Protein AF-S5LQU3-F1 (afdb_monomer_lite)

pLDDT: mean 96.34, std 3.63, range [79.0, 98.81]

Secondary structure (DSSP, 8-state):
-PPP---HHHHTSS---SSS-TT-SEEEES-TT-EEEE-TTT--EEEE----PPPTT-SS---EEEE-S-TT-TTTTTT--EEEEEEEE-TT--EEEEEEEEE---S-HHHHTT-

Foldseek 3Di:
DDEAWAAPVQLPDPPDPPADRSTDQKDWPPAPQKHWDQDPPPRYIDIDDDDDDDDVPDPDDDIDMDGRHACCDPRGVNVPKDKDKDFDADPVRHGPDIDIDIDGHDPCVVVVVVD

Structure (mmCIF, N/CA/C/O backbone):
data_AF-S5LQU3-F1
#
_entry.id   AF-S5LQU3-F1
#
loop_
_atom_site.group_PDB
_atom_site.id
_atom_site.type_symbol
_atom_site.label_atom_id
_atom_site.label_alt_id
_atom_site.label_comp_id
_atom_site.label_asym_id
_atom_site.label_entity_id
_atom_site.label_seq_id
_atom_site.pdbx_PDB_ins_code
_atom_site.Cartn_x
_atom_site.Cartn_y
_atom_site.Cartn_z
_atom_site.occupancy
_atom_site.B_iso_or_equiv
_atom_site.auth_seq_id
_atom_site.auth_comp_id
_atom_site.auth_asym_id
_atom_site.auth_atom_id
_atom_site.pdbx_PDB_model_num
ATOM 1 N N . THR A 1 1 ? 16.199 -11.932 2.238 1.00 81.81 1 THR A N 1
ATOM 2 C CA . THR A 1 1 ? 14.900 -11.545 1.637 1.00 81.81 1 THR A CA 1
ATOM 3 C C . THR A 1 1 ? 14.903 -10.055 1.373 1.00 81.81 1 THR A C 1
ATOM 5 O O . THR A 1 1 ? 15.495 -9.339 2.166 1.00 81.81 1 THR A O 1
ATOM 8 N N . GLU A 1 2 ? 14.291 -9.580 0.288 1.00 94.94 2 GLU A N 1
ATOM 9 C CA . GLU A 1 2 ? 14.381 -8.168 -0.122 1.00 94.94 2 GLU A CA 1
ATOM 10 C C . GLU A 1 2 ? 13.240 -7.299 0.439 1.00 94.94 2 GLU A C 1
ATOM 12 O O . GLU A 1 2 ? 12.112 -7.773 0.617 1.00 94.94 2 GLU A O 1
ATOM 17 N N . VAL A 1 3 ? 13.545 -6.030 0.728 1.00 97.44 3 VAL A N 1
ATOM 18 C CA . VAL A 1 3 ? 12.581 -5.008 1.161 1.00 97.44 3 VAL A CA 1
ATOM 19 C C . VAL A 1 3 ? 12.006 -4.303 -0.064 1.00 97.44 3 VAL A C 1
ATOM 21 O O . VAL A 1 3 ? 12.748 -3.833 -0.924 1.00 97.44 3 VAL A O 1
ATOM 24 N N . VAL A 1 4 ? 10.6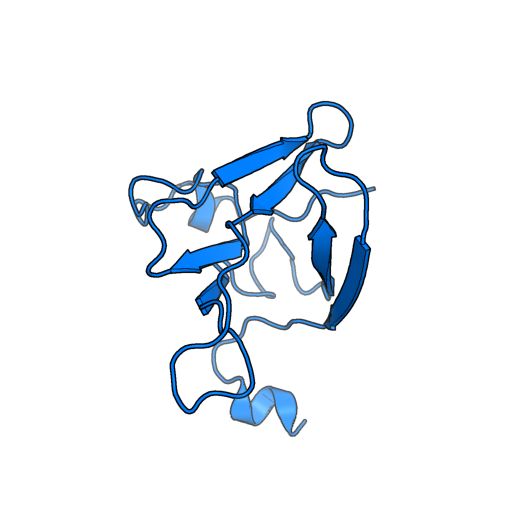79 -4.187 -0.128 1.00 97.94 4 VAL A N 1
ATOM 25 C CA . VAL A 1 4 ? 10.009 -3.408 -1.173 1.00 97.94 4 VAL A CA 1
ATOM 26 C C . VAL A 1 4 ? 10.135 -1.921 -0.846 1.00 97.94 4 VAL A C 1
ATOM 28 O O . VAL A 1 4 ? 9.696 -1.467 0.208 1.00 97.94 4 VAL A O 1
ATOM 31 N N . ARG A 1 5 ? 10.729 -1.158 -1.763 1.00 97.62 5 ARG A N 1
ATOM 32 C CA . ARG A 1 5 ? 10.922 0.291 -1.640 1.00 97.62 5 ARG A CA 1
ATOM 33 C C . ARG A 1 5 ? 10.807 0.993 -2.985 1.00 97.62 5 ARG A C 1
ATOM 35 O O . ARG A 1 5 ? 10.834 0.351 -4.041 1.00 97.62 5 ARG A O 1
ATOM 42 N N . ARG A 1 6 ? 10.661 2.317 -2.946 1.00 98.00 6 ARG A N 1
ATOM 43 C CA . ARG A 1 6 ? 10.693 3.157 -4.150 1.00 98.00 6 ARG A CA 1
ATOM 44 C C . ARG A 1 6 ? 12.044 3.020 -4.858 1.00 98.00 6 ARG A C 1
ATOM 46 O O . ARG A 1 6 ? 13.053 2.683 -4.245 1.00 98.00 6 ARG A O 1
ATOM 53 N N . CYS A 1 7 ? 12.050 3.220 -6.175 1.00 98.12 7 CYS A N 1
ATOM 54 C CA . CYS A 1 7 ? 13.290 3.173 -6.946 1.00 98.12 7 CYS A CA 1
ATOM 55 C C . CYS A 1 7 ? 14.134 4.440 -6.705 1.00 98.12 7 CYS A C 1
ATOM 57 O O . CYS A 1 7 ? 13.574 5.460 -6.297 1.00 98.12 7 CYS A O 1
ATOM 59 N N . PRO A 1 8 ? 15.438 4.440 -7.052 1.00 97.44 8 PRO A N 1
ATOM 60 C CA . PRO A 1 8 ? 16.319 5.587 -6.812 1.00 97.44 8 PRO A CA 1
ATOM 61 C C . PRO A 1 8 ? 15.840 6.903 -7.436 1.00 97.44 8 PRO A C 1
ATOM 63 O O . PRO A 1 8 ? 16.151 7.976 -6.930 1.00 97.44 8 PRO A O 1
ATOM 66 N N . HIS A 1 9 ? 15.097 6.831 -8.545 1.00 96.81 9 HIS A N 1
ATOM 67 C CA . HIS A 1 9 ? 14.518 8.009 -9.186 1.00 96.81 9 HIS A CA 1
ATOM 68 C C . HIS A 1 9 ? 13.370 8.600 -8.358 1.00 96.81 9 HIS A C 1
ATOM 70 O O . HIS A 1 9 ? 13.379 9.788 -8.054 1.00 96.81 9 HIS A O 1
ATOM 76 N N . HIS A 1 10 ? 12.410 7.762 -7.966 1.00 96.44 10 HIS A N 1
ATOM 77 C CA . HIS A 1 10 ? 11.237 8.188 -7.211 1.00 96.44 10 HIS A CA 1
ATOM 78 C C . HIS A 1 10 ? 11.587 8.582 -5.770 1.00 96.44 10 HIS A C 1
ATOM 80 O O . HIS A 1 10 ? 11.067 9.572 -5.278 1.00 96.44 10 HIS A O 1
ATOM 86 N N . GLU A 1 11 ? 12.522 7.886 -5.119 1.00 95.19 11 GLU A N 1
ATOM 87 C CA . GLU A 1 11 ? 12.992 8.245 -3.771 1.00 95.19 11 GLU A CA 1
ATOM 88 C C . GLU A 1 11 ? 13.617 9.648 -3.710 1.00 95.19 11 GLU A C 1
ATOM 90 O O . GLU A 1 11 ? 13.524 10.332 -2.699 1.00 95.19 11 GLU A O 1
ATOM 95 N N . ARG A 1 12 ? 14.248 10.106 -4.794 1.00 94.00 12 ARG A N 1
ATOM 96 C CA . ARG A 1 12 ? 14.893 11.427 -4.852 1.00 94.00 12 ARG A CA 1
ATOM 97 C C . ARG 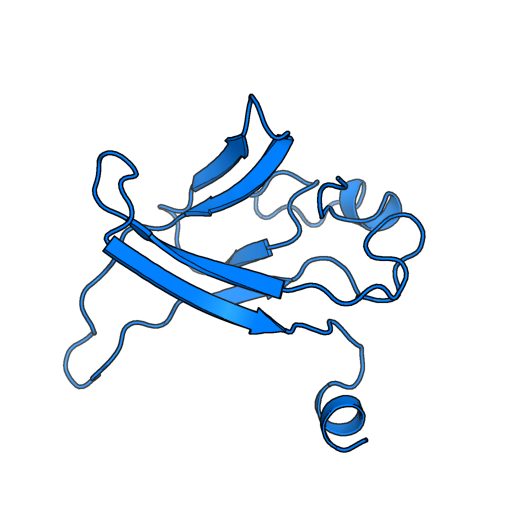A 1 12 ? 13.979 12.524 -5.396 1.00 94.00 12 ARG A C 1
ATOM 99 O O . ARG A 1 12 ? 14.401 13.675 -5.467 1.00 94.00 12 ARG A O 1
ATOM 106 N N . CYS A 1 13 ? 12.771 12.176 -5.833 1.00 90.69 13 CYS A N 1
ATOM 107 C CA . CYS A 1 13 ? 11.824 13.141 -6.369 1.00 90.69 13 CYS A CA 1
ATOM 108 C C . CYS A 1 13 ? 11.221 13.977 -5.231 1.00 90.69 13 CYS A C 1
ATOM 110 O O . CYS A 1 13 ? 10.955 13.466 -4.146 1.00 90.69 13 CYS A O 1
ATOM 112 N N . SER A 1 14 ? 10.981 15.265 -5.476 1.00 79.00 14 SER A N 1
ATOM 113 C CA . SER A 1 14 ? 10.360 16.181 -4.511 1.00 79.00 14 SER A CA 1
ATOM 114 C C . SER A 1 14 ? 8.833 16.036 -4.487 1.00 79.00 14 SER A C 1
ATOM 116 O O . SER A 1 14 ? 8.113 17.021 -4.600 1.00 79.00 14 SER A O 1
ATOM 118 N N . ASP A 1 15 ? 8.335 14.806 -4.363 1.00 84.00 15 ASP A N 1
ATOM 119 C CA . ASP A 1 15 ? 6.904 14.479 -4.325 1.00 84.00 15 ASP A CA 1
ATOM 120 C C . ASP A 1 15 ? 6.399 14.197 -2.901 1.00 84.00 15 ASP A C 1
ATOM 122 O O . ASP A 1 15 ? 5.480 13.404 -2.686 1.00 84.00 15 ASP A O 1
ATOM 126 N N . SER A 1 16 ? 7.049 14.799 -1.906 1.00 82.56 16 SER A N 1
ATOM 127 C CA . SER A 1 16 ? 6.708 14.606 -0.498 1.00 82.56 16 SER A CA 1
ATOM 128 C C . SER A 1 16 ? 5.400 15.313 -0.146 1.00 82.56 16 SER A C 1
ATOM 130 O O . SER A 1 16 ? 5.187 16.464 -0.517 1.00 82.56 16 SER A O 1
ATOM 132 N N . ASP A 1 17 ? 4.554 14.625 0.615 1.00 82.88 17 ASP A N 1
ATOM 133 C CA . ASP A 1 17 ? 3.372 15.185 1.282 1.00 82.88 17 ASP A CA 1
ATOM 134 C C . ASP A 1 17 ? 3.709 15.764 2.673 1.00 82.88 17 ASP A C 1
ATOM 136 O O . ASP A 1 17 ? 2.824 16.220 3.393 1.00 82.88 17 ASP A O 1
ATOM 140 N N . GLY A 1 18 ? 4.991 15.753 3.057 1.00 86.69 18 GLY A N 1
ATOM 141 C CA . GLY A 1 18 ? 5.481 16.207 4.358 1.00 86.69 18 GLY A CA 1
ATOM 142 C C . GLY A 1 18 ? 5.364 15.173 5.482 1.00 86.69 18 GLY A C 1
ATOM 143 O O . GLY A 1 18 ? 5.906 15.416 6.557 1.00 86.69 18 GLY A O 1
ATOM 144 N N . LEU A 1 19 ? 4.714 14.028 5.244 1.00 91.06 19 LEU A N 1
ATOM 145 C CA . LEU A 1 19 ? 4.490 12.976 6.243 1.00 91.06 19 LEU A CA 1
ATOM 146 C C . LEU A 1 19 ? 5.214 11.675 5.879 1.00 91.06 19 LEU A C 1
ATOM 148 O O . LEU A 1 19 ? 5.851 11.055 6.729 1.00 91.06 19 LEU A O 1
ATOM 152 N N . ALA A 1 20 ? 5.127 11.259 4.617 1.00 94.94 20 ALA A N 1
ATOM 153 C CA . ALA A 1 20 ? 5.666 9.995 4.145 1.00 94.94 20 ALA A CA 1
ATOM 154 C C . ALA A 1 20 ? 7.185 10.065 3.921 1.00 94.94 20 ALA A C 1
ATOM 156 O O . ALA A 1 20 ? 7.658 10.933 3.174 1.00 94.94 20 ALA A O 1
ATOM 157 N N . PRO A 1 21 ? 7.970 9.110 4.455 1.00 95.69 21 PRO A N 1
ATOM 158 C CA . PRO A 1 21 ? 9.373 9.002 4.101 1.00 95.69 21 PRO A CA 1
ATOM 159 C C . PRO A 1 21 ? 9.533 8.730 2.596 1.00 95.69 21 PRO A C 1
ATOM 161 O O . PRO A 1 21 ? 8.767 7.956 2.004 1.00 95.69 21 PRO A O 1
ATOM 164 N N . PRO A 1 22 ? 10.550 9.315 1.943 1.00 95.81 22 PRO A N 1
ATOM 165 C CA . PRO A 1 22 ? 10.695 9.245 0.493 1.00 95.81 22 PRO A CA 1
ATOM 166 C C . PRO A 1 22 ? 10.927 7.828 -0.047 1.00 95.81 22 PRO A C 1
ATOM 168 O O . PRO A 1 22 ? 10.761 7.624 -1.246 1.00 95.81 22 PRO A O 1
ATOM 171 N N . GLN A 1 23 ? 11.280 6.852 0.796 1.00 96.69 23 GLN A N 1
ATOM 172 C CA . GLN A 1 23 ? 11.505 5.448 0.436 1.00 96.69 23 GLN A CA 1
ATOM 173 C C . GLN A 1 23 ? 10.229 4.590 0.410 1.00 96.69 23 GLN A C 1
ATOM 175 O O . GLN A 1 23 ? 10.236 3.497 -0.175 1.00 96.69 23 GLN A O 1
ATOM 180 N N . HIS A 1 24 ? 9.157 5.036 1.069 1.00 97.94 24 HIS A N 1
ATOM 181 C CA . HIS A 1 24 ? 7.951 4.237 1.303 1.00 97.94 24 HIS A CA 1
ATOM 182 C C . HIS A 1 24 ? 7.138 4.075 0.022 1.00 97.94 24 HIS A C 1
ATOM 184 O O . HIS A 1 24 ? 6.788 5.054 -0.631 1.00 97.94 24 HIS A O 1
ATOM 190 N N . LEU A 1 25 ? 6.845 2.827 -0.365 1.00 98.06 25 LEU A N 1
ATOM 191 C CA . LEU A 1 25 ? 6.071 2.551 -1.580 1.00 98.06 25 LEU A CA 1
ATOM 192 C C . LEU A 1 25 ? 4.594 2.929 -1.419 1.00 98.06 25 LEU A C 1
ATOM 194 O O . LEU A 1 25 ? 3.996 3.405 -2.380 1.00 98.06 25 LEU A O 1
ATOM 198 N N . ILE A 1 26 ? 4.023 2.670 -0.244 1.00 98.19 26 ILE A N 1
ATOM 199 C CA . ILE A 1 26 ? 2.598 2.830 0.042 1.00 98.19 26 ILE A CA 1
ATOM 200 C C . ILE A 1 26 ? 2.433 4.072 0.912 1.00 98.19 26 ILE A C 1
ATOM 202 O O . ILE A 1 26 ? 3.113 4.199 1.927 1.00 98.19 26 ILE A O 1
ATOM 206 N N . ARG A 1 27 ? 1.530 4.965 0.514 1.00 97.69 27 ARG A N 1
ATOM 207 C CA . ARG A 1 27 ? 1.103 6.134 1.290 1.00 97.69 27 ARG A CA 1
ATOM 208 C C . ARG A 1 27 ? -0.391 6.079 1.557 1.00 97.69 27 ARG A C 1
ATOM 210 O O . ARG A 1 27 ? -1.113 5.431 0.800 1.00 97.69 27 ARG A O 1
ATOM 217 N N . VAL A 1 28 ? -0.843 6.771 2.598 1.00 97.88 28 VAL A N 1
ATOM 218 C CA . VAL A 1 28 ? -2.272 6.983 2.865 1.00 97.88 28 VAL A CA 1
ATOM 219 C C . VAL A 1 28 ? -2.630 8.439 2.599 1.00 97.88 28 VAL A C 1
ATOM 221 O O . VAL A 1 28 ? -1.944 9.348 3.058 1.00 97.88 28 VAL A O 1
ATOM 224 N N . GLU A 1 29 ? -3.707 8.649 1.851 1.00 95.44 29 GLU A N 1
ATOM 225 C CA . GLU A 1 29 ? -4.248 9.962 1.520 1.00 95.44 29 GLU A CA 1
ATOM 226 C C . GLU A 1 29 ? -5.400 10.342 2.455 1.00 95.44 29 GLU A C 1
ATOM 228 O O . GLU A 1 29 ? -6.224 9.506 2.824 1.00 95.44 29 GLU A O 1
ATOM 233 N N . GLY A 1 30 ? -5.472 11.624 2.822 1.00 92.69 30 GLY A N 1
ATOM 234 C CA . GLY A 1 30 ? -6.607 12.174 3.568 1.00 92.69 30 GLY A CA 1
ATOM 235 C C . GLY A 1 30 ? -6.658 11.805 5.053 1.00 92.69 30 GLY A C 1
ATOM 236 O O . GLY A 1 30 ? -7.674 12.058 5.690 1.00 92.69 30 GLY A O 1
ATOM 237 N N . ASN A 1 31 ? -5.586 11.247 5.628 1.00 94.25 31 ASN A N 1
ATOM 238 C CA . ASN A 1 31 ? -5.521 10.924 7.055 1.00 94.25 31 ASN A CA 1
ATOM 239 C C . ASN A 1 31 ? -4.269 11.528 7.710 1.00 94.25 31 ASN A C 1
ATOM 241 O O . ASN A 1 31 ? -3.154 11.086 7.456 1.00 94.25 31 ASN A O 1
ATOM 245 N N . LEU A 1 32 ? -4.453 12.531 8.576 1.00 93.94 32 LEU A N 1
ATOM 246 C CA . LEU A 1 32 ? -3.354 13.190 9.301 1.00 93.94 32 LEU A CA 1
ATOM 247 C C . LEU A 1 32 ? -2.826 12.374 10.491 1.00 93.94 32 LEU A C 1
ATOM 249 O O . LEU A 1 32 ? -1.782 12.710 11.039 1.00 93.94 32 LEU A O 1
ATOM 253 N N . ARG A 1 33 ? -3.537 11.316 10.899 1.00 96.50 33 ARG A N 1
ATOM 254 C CA . ARG A 1 33 ? -3.116 10.376 11.952 1.00 96.50 33 ARG A CA 1
ATOM 255 C C . ARG A 1 33 ? -2.346 9.184 11.380 1.00 96.50 33 ARG A C 1
ATOM 257 O O . ARG A 1 33 ? -2.244 8.151 12.031 1.00 96.50 33 ARG A O 1
ATOM 264 N N . VAL A 1 34 ? -1.874 9.308 10.141 1.00 97.69 34 VAL A N 1
ATOM 265 C CA . VAL A 1 34 ? -1.033 8.308 9.495 1.00 97.69 34 VAL A CA 1
ATOM 266 C C . VAL A 1 34 ? 0.335 8.254 10.164 1.00 97.69 34 VAL A C 1
ATOM 268 O O . VAL A 1 34 ? 0.965 9.284 10.399 1.00 97.69 34 VAL A O 1
ATOM 271 N N . GLU A 1 35 ? 0.814 7.044 10.423 1.00 97.75 35 GLU A N 1
ATOM 272 C CA . GLU A 1 35 ? 2.170 6.807 10.899 1.00 97.75 35 GLU A CA 1
ATOM 273 C C . GLU A 1 35 ? 2.906 5.895 9.916 1.00 97.75 35 GLU A C 1
ATOM 275 O O . GLU A 1 35 ? 2.388 4.870 9.468 1.00 97.75 35 GLU A O 1
ATOM 280 N N . TYR A 1 36 ? 4.129 6.284 9.567 1.00 98.00 36 TYR A N 1
ATOM 281 C CA . TYR A 1 36 ? 5.017 5.522 8.696 1.00 98.00 36 TYR A CA 1
ATOM 282 C C . TYR A 1 36 ? 6.104 4.869 9.543 1.00 98.00 36 TYR A C 1
ATOM 284 O O . TYR A 1 36 ? 6.769 5.542 10.332 1.00 98.00 36 TYR A O 1
ATOM 292 N N . LEU A 1 37 ? 6.291 3.562 9.377 1.00 97.88 37 LEU A N 1
ATOM 293 C CA . LEU A 1 37 ? 7.186 2.766 10.210 1.00 97.88 37 LEU A CA 1
ATOM 294 C C . LEU A 1 37 ? 8.278 2.105 9.371 1.00 97.88 37 LEU A C 1
ATOM 296 O O . LEU A 1 37 ? 8.003 1.476 8.348 1.00 97.88 37 LEU A O 1
ATOM 300 N N . ASP A 1 38 ? 9.510 2.205 9.868 1.00 97.94 38 ASP A N 1
ATOM 301 C CA . ASP A 1 38 ? 10.658 1.425 9.417 1.00 97.94 38 ASP A CA 1
ATOM 302 C C . ASP A 1 38 ? 10.999 0.398 10.504 1.00 97.94 38 ASP A C 1
ATOM 304 O O . ASP A 1 38 ? 11.491 0.744 11.584 1.00 97.94 38 ASP A O 1
ATOM 308 N N . ASP A 1 39 ? 10.721 -0.878 10.240 1.00 97.31 39 ASP A N 1
ATOM 309 C CA . ASP A 1 39 ? 11.000 -1.954 11.191 1.00 97.31 39 ASP A CA 1
ATOM 310 C C . ASP A 1 39 ? 12.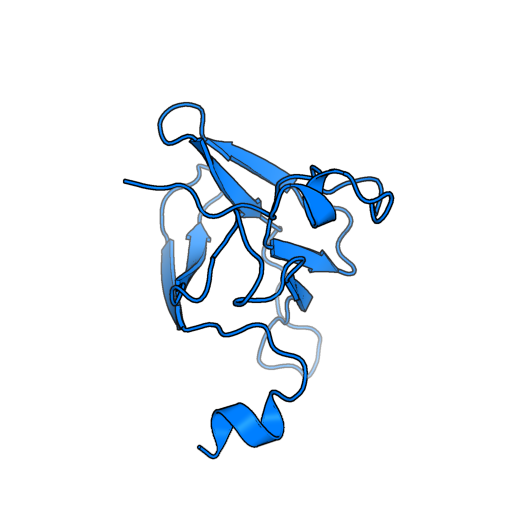515 -2.073 11.436 1.00 97.31 39 ASP A C 1
ATOM 312 O O . ASP A 1 39 ? 13.300 -2.280 10.512 1.00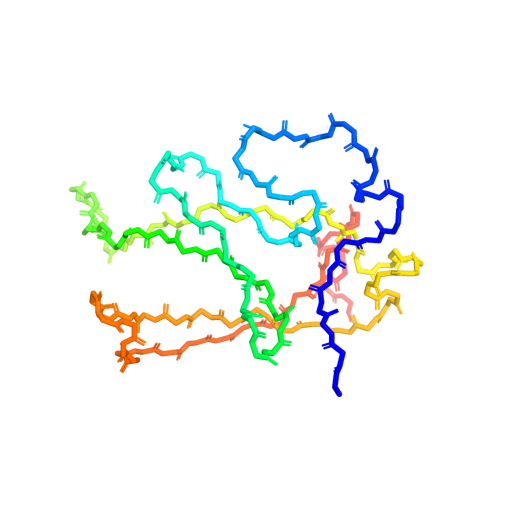 97.31 39 ASP A O 1
ATOM 316 N N . ARG A 1 40 ? 12.949 -1.975 12.695 1.00 96.19 40 ARG A N 1
ATOM 317 C CA . ARG A 1 40 ? 14.379 -1.973 13.057 1.00 96.19 40 ARG A CA 1
ATOM 318 C C . ARG A 1 40 ? 15.079 -3.322 12.875 1.00 96.19 40 ARG A C 1
ATOM 320 O O . ARG A 1 40 ? 16.303 -3.356 12.794 1.00 96.19 40 ARG A O 1
ATOM 327 N N . ASN A 1 41 ? 14.323 -4.415 12.837 1.00 97.19 41 ASN A N 1
ATOM 328 C CA . ASN A 1 41 ? 14.837 -5.777 12.720 1.00 97.19 41 ASN A CA 1
ATOM 329 C C . ASN A 1 41 ? 14.759 -6.279 11.275 1.00 97.19 41 ASN A C 1
ATOM 331 O O . ASN A 1 41 ? 15.688 -6.917 10.782 1.00 97.19 41 ASN A O 1
ATOM 335 N N . THR A 1 42 ? 13.637 -6.019 10.598 1.00 97.06 42 THR A N 1
ATOM 336 C CA . THR A 1 42 ? 13.368 -6.521 9.242 1.00 97.06 42 THR A CA 1
ATOM 337 C C . THR A 1 42 ? 13.624 -5.489 8.149 1.00 97.06 42 THR A C 1
ATOM 339 O O . THR A 1 42 ? 13.668 -5.857 6.971 1.00 97.06 42 THR A O 1
ATOM 342 N N . PHE A 1 43 ? 13.792 -4.216 8.520 1.00 97.44 43 PHE A N 1
ATOM 343 C CA . PHE A 1 43 ? 13.935 -3.061 7.626 1.00 97.44 43 PHE A CA 1
ATOM 344 C C . PHE A 1 43 ? 12.749 -2.854 6.682 1.00 97.44 43 PHE A C 1
ATOM 346 O O . PHE A 1 43 ? 12.858 -2.130 5.694 1.00 97.44 43 PHE A O 1
ATOM 353 N N . ARG A 1 44 ? 11.616 -3.517 6.945 1.00 98.19 44 ARG A N 1
ATOM 354 C CA . ARG A 1 44 ? 10.410 -3.391 6.131 1.00 98.19 44 ARG A CA 1
ATOM 355 C C . ARG A 1 44 ? 9.705 -2.084 6.449 1.00 98.19 44 ARG A C 1
ATOM 357 O O . ARG A 1 44 ? 9.657 -1.657 7.597 1.00 98.19 44 ARG A O 1
ATOM 364 N N . HIS A 1 45 ? 9.157 -1.490 5.402 1.00 98.50 45 HIS A N 1
ATOM 365 C CA . HIS A 1 45 ? 8.369 -0.276 5.498 1.00 98.50 45 HIS A CA 1
ATOM 366 C C . HIS A 1 45 ? 6.890 -0.645 5.637 1.00 98.50 45 HIS A C 1
ATOM 368 O O . HIS A 1 45 ? 6.405 -1.523 4.911 1.00 98.50 45 HIS A O 1
ATOM 374 N N . SER A 1 46 ? 6.174 0.042 6.515 1.00 98.50 46 SER A N 1
ATOM 375 C CA . SER A 1 46 ? 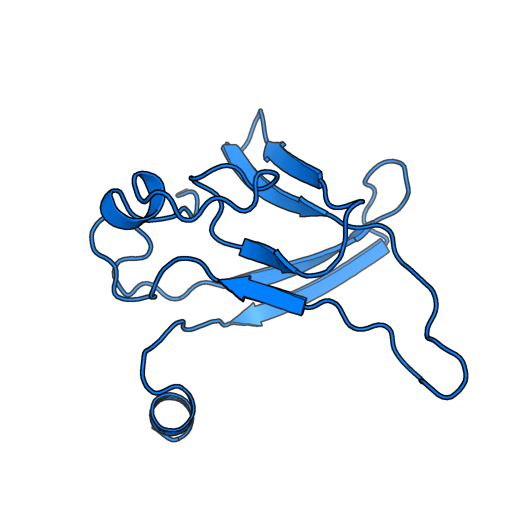4.719 -0.041 6.629 1.00 98.50 46 SER A CA 1
ATOM 376 C C . SER A 1 46 ? 4.111 1.333 6.892 1.00 98.50 46 SER A C 1
ATOM 378 O O . SER A 1 46 ? 4.796 2.288 7.259 1.00 98.50 46 SER A O 1
ATOM 380 N N . VAL A 1 47 ? 2.804 1.424 6.667 1.00 98.44 47 VAL A N 1
ATOM 381 C CA . VAL A 1 47 ? 1.992 2.594 6.982 1.00 98.44 47 VAL A CA 1
ATOM 382 C C . VAL A 1 47 ? 0.782 2.129 7.781 1.00 98.44 47 VAL A C 1
ATOM 384 O O . VAL A 1 47 ? 0.135 1.151 7.401 1.00 98.44 47 VAL A O 1
ATOM 387 N N . VAL A 1 48 ? 0.499 2.803 8.891 1.00 98.31 48 VAL A N 1
ATOM 388 C CA . VAL A 1 48 ? -0.601 2.477 9.802 1.00 98.31 48 VAL A CA 1
ATOM 389 C C . VAL A 1 48 ? -1.501 3.692 9.988 1.00 98.31 48 VAL A C 1
ATOM 391 O O . VAL A 1 48 ? -1.050 4.837 9.965 1.00 98.31 48 VAL A O 1
ATOM 394 N N . VAL A 1 49 ? -2.797 3.433 10.135 1.00 98.31 49 VAL A N 1
ATOM 395 C CA . VAL A 1 49 ? -3.806 4.435 10.480 1.00 98.31 49 VAL A CA 1
ATOM 396 C C . VAL A 1 49 ? -4.735 3.876 11.552 1.00 98.31 49 VAL A C 1
ATOM 398 O O . VAL A 1 49 ? -4.961 2.662 11.582 1.00 98.31 49 VAL A O 1
ATOM 401 N N . PRO A 1 50 ? -5.312 4.729 12.413 1.00 97.94 50 PRO A N 1
ATOM 402 C CA . PRO A 1 50 ? -6.349 4.300 13.336 1.00 97.94 50 PRO A CA 1
ATOM 403 C C . PRO A 1 50 ? -7.550 3.727 12.582 1.00 97.94 50 PRO A C 1
ATOM 405 O O . PRO A 1 50 ? -8.002 4.302 11.592 1.00 97.94 50 PRO A O 1
ATOM 408 N N . TYR A 1 51 ? -8.103 2.624 13.083 1.00 97.38 51 TYR A N 1
ATOM 409 C CA . TYR A 1 51 ? -9.402 2.148 12.626 1.00 97.38 51 TYR A CA 1
ATOM 410 C C . TYR A 1 51 ? -10.490 3.149 13.034 1.00 97.38 51 TYR A C 1
ATOM 412 O O . TYR A 1 51 ? -10.619 3.498 14.210 1.00 97.38 51 TYR A O 1
ATOM 420 N N . GLU A 1 52 ? -11.288 3.583 12.063 1.00 96.69 52 GLU A N 1
ATOM 421 C CA . GLU A 1 52 ? -12.490 4.384 12.282 1.00 96.69 52 GLU A CA 1
ATOM 422 C C . GLU A 1 52 ? -13.721 3.543 11.926 1.00 96.69 52 GLU A C 1
ATOM 424 O O . GLU A 1 52 ? -13.683 2.814 10.930 1.00 96.69 52 GLU A O 1
ATOM 429 N N . PRO A 1 53 ? -14.805 3.590 12.720 1.00 96.50 53 PRO A N 1
ATOM 430 C CA . PRO A 1 53 ? -16.047 2.918 12.357 1.00 96.50 53 PRO A CA 1
ATOM 431 C C . PRO A 1 53 ? -16.640 3.521 11.067 1.00 96.50 53 PRO A C 1
ATOM 433 O O . PRO A 1 53 ? -16.390 4.694 10.786 1.00 96.50 53 PRO A O 1
ATOM 436 N N . PRO A 1 54 ? -17.439 2.752 10.300 1.00 97.50 54 PRO A N 1
ATOM 437 C CA . PRO A 1 54 ? -18.081 3.255 9.089 1.00 97.50 54 PRO A CA 1
ATOM 438 C C . PRO A 1 54 ? -18.917 4.512 9.352 1.00 97.50 54 PRO A C 1
ATOM 440 O O . PRO A 1 54 ? -19.576 4.630 10.389 1.00 97.50 54 PRO A O 1
ATOM 443 N N . GLU A 1 55 ? -18.918 5.439 8.393 1.00 95.88 55 GLU A N 1
ATOM 444 C CA . GLU A 1 55 ? -19.796 6.609 8.430 1.00 95.88 55 GLU A CA 1
ATOM 445 C C . GLU A 1 55 ? -21.278 6.198 8.390 1.00 95.88 55 GLU A C 1
ATOM 447 O O . GLU A 1 55 ? -21.638 5.109 7.935 1.00 95.88 55 GLU A O 1
ATOM 452 N N . VAL A 1 56 ? -22.168 7.084 8.851 1.00 97.00 56 VAL A N 1
ATOM 453 C CA . VAL A 1 56 ? -23.613 6.815 8.862 1.00 97.00 56 VAL A CA 1
ATOM 454 C C . VAL A 1 56 ? -24.104 6.527 7.441 1.00 97.00 56 VAL A C 1
ATOM 456 O O . VAL A 1 56 ? -23.997 7.371 6.556 1.00 97.00 56 VAL A O 1
ATOM 459 N N . GLY A 1 57 ? -24.683 5.341 7.245 1.00 97.06 57 GLY A N 1
ATOM 460 C CA . GLY A 1 57 ? -25.156 4.879 5.937 1.00 97.06 57 GLY A CA 1
ATOM 461 C C . GLY A 1 57 ? -24.124 4.092 5.122 1.00 97.06 57 GLY A C 1
ATOM 462 O O . GLY A 1 57 ? -24.443 3.703 4.001 1.00 97.06 57 GLY A O 1
ATOM 463 N N . SER A 1 58 ? -22.929 3.833 5.666 1.00 97.31 58 SER A N 1
ATOM 464 C CA . SER A 1 58 ? -21.930 2.930 5.086 1.00 97.31 58 SER A CA 1
ATOM 465 C C . SER A 1 58 ? -21.830 1.623 5.876 1.00 97.31 58 SER A C 1
ATOM 467 O O . SER A 1 58 ? -21.866 1.623 7.105 1.00 97.31 58 SER A O 1
ATOM 469 N N . ASP A 1 59 ? -21.617 0.515 5.167 1.00 97.81 59 ASP A N 1
ATOM 470 C CA . ASP A 1 59 ? -21.342 -0.797 5.767 1.00 97.81 59 ASP A CA 1
ATOM 471 C C . ASP A 1 59 ? -19.836 -1.039 5.992 1.00 97.81 59 ASP A C 1
ATOM 473 O O . ASP A 1 59 ? -19.443 -2.037 6.598 1.00 97.81 59 ASP A O 1
ATOM 477 N N . CYS A 1 60 ? -18.968 -0.153 5.485 1.00 97.00 60 CYS A N 1
ATOM 478 C CA . CYS A 1 60 ? -17.517 -0.313 5.561 1.00 97.00 60 CYS A CA 1
ATOM 479 C C . CYS A 1 60 ? -16.751 1.008 5.731 1.00 97.00 60 CYS A C 1
ATOM 481 O O . CYS A 1 60 ? -17.235 2.096 5.407 1.00 97.00 60 CYS A O 1
ATOM 483 N N . THR A 1 61 ? -15.516 0.885 6.217 1.00 97.25 61 THR A N 1
ATOM 484 C CA . THR A 1 61 ? -14.534 1.974 6.293 1.00 97.25 61 THR A CA 1
ATOM 485 C C . THR A 1 61 ? -13.583 1.878 5.106 1.00 97.25 61 THR A C 1
ATOM 487 O O . THR A 1 61 ? -13.086 0.796 4.790 1.00 97.25 61 THR A O 1
ATOM 490 N N . THR A 1 62 ? -13.312 3.009 4.454 1.00 97.44 62 THR A N 1
ATOM 491 C CA . THR A 1 62 ? -12.437 3.080 3.275 1.00 97.44 62 THR A CA 1
ATOM 492 C C . THR A 1 62 ? -11.133 3.794 3.618 1.00 97.44 62 THR A C 1
ATOM 494 O O . THR A 1 62 ? -11.147 4.848 4.244 1.00 97.44 62 THR A O 1
ATOM 497 N N . ILE A 1 63 ? -10.004 3.234 3.177 1.00 98.12 63 ILE A N 1
ATOM 498 C CA . ILE A 1 63 ? -8.677 3.854 3.282 1.00 98.12 63 ILE A CA 1
ATOM 499 C C . ILE A 1 63 ? -8.148 4.079 1.864 1.00 98.12 63 ILE A C 1
ATOM 501 O O . ILE A 1 63 ? -8.081 3.142 1.065 1.00 98.12 63 ILE A O 1
ATOM 505 N N . HIS A 1 64 ? -7.764 5.315 1.549 1.00 97.88 64 HIS A N 1
ATOM 506 C CA . HIS A 1 64 ? -7.222 5.676 0.241 1.00 97.88 64 HIS A CA 1
ATOM 507 C C . HIS A 1 64 ? -5.703 5.501 0.225 1.00 97.88 64 HIS A C 1
ATOM 509 O O . HIS A 1 64 ? -4.971 6.257 0.863 1.00 97.88 64 HIS A O 1
ATOM 515 N N . TYR A 1 65 ? -5.231 4.492 -0.506 1.00 98.19 65 TYR A N 1
ATOM 516 C CA . TYR A 1 65 ? -3.806 4.204 -0.653 1.00 98.19 65 TYR A CA 1
ATOM 517 C C . TYR A 1 65 ? -3.247 4.727 -1.974 1.00 98.19 65 TYR A C 1
ATOM 519 O O . TYR A 1 65 ? -3.836 4.509 -3.032 1.00 98.19 65 TYR A O 1
ATOM 527 N N . ASN A 1 66 ? -2.042 5.293 -1.916 1.00 97.81 66 ASN A N 1
ATOM 528 C CA . ASN A 1 66 ? -1.260 5.694 -3.080 1.00 97.81 66 ASN A CA 1
ATOM 529 C C . ASN A 1 66 ? 0.006 4.838 -3.209 1.00 97.81 66 ASN A C 1
ATOM 531 O O . ASN A 1 66 ? 0.740 4.639 -2.240 1.00 97.81 66 ASN A O 1
ATOM 535 N N . TYR A 1 67 ? 0.271 4.341 -4.421 1.00 98.06 67 TYR A N 1
ATOM 536 C CA . TYR A 1 67 ? 1.455 3.537 -4.735 1.00 98.06 67 TYR A CA 1
ATOM 537 C C . TYR A 1 67 ? 2.466 4.356 -5.537 1.00 98.06 67 TYR A C 1
ATOM 539 O O . TYR A 1 67 ? 2.256 4.687 -6.702 1.00 98.06 67 TYR A O 1
ATOM 547 N N . MET A 1 68 ? 3.605 4.644 -4.917 1.00 97.56 68 MET A N 1
ATOM 548 C CA . MET A 1 68 ? 4.501 5.733 -5.322 1.00 97.56 68 MET A CA 1
ATOM 549 C C . MET A 1 68 ? 5.639 5.306 -6.260 1.00 97.56 68 MET A C 1
ATOM 551 O O . MET A 1 68 ? 6.692 5.952 -6.324 1.00 97.56 68 MET A O 1
ATOM 555 N N . CYS A 1 69 ? 5.482 4.168 -6.938 1.00 97.56 69 CYS A N 1
ATOM 556 C CA . CYS A 1 69 ? 6.454 3.633 -7.885 1.00 97.56 69 CYS A CA 1
ATOM 557 C C . CYS A 1 69 ? 5.762 2.667 -8.854 1.00 97.56 69 CYS A C 1
ATOM 559 O O . CYS A 1 69 ? 5.015 1.795 -8.419 1.00 97.56 69 CYS A O 1
ATOM 561 N N . ASN A 1 70 ? 6.052 2.762 -10.153 1.00 98.06 70 ASN A N 1
ATOM 562 C CA . ASN A 1 70 ? 5.556 1.785 -11.124 1.00 98.06 70 ASN A CA 1
ATOM 563 C C . ASN A 1 70 ? 6.210 0.417 -10.903 1.00 98.06 70 ASN A C 1
ATOM 565 O O . ASN A 1 70 ? 7.407 0.331 -10.613 1.00 98.06 70 ASN A O 1
ATOM 569 N N . SER A 1 71 ? 5.473 -0.668 -11.154 1.00 97.88 71 SER A N 1
ATOM 570 C CA . SER A 1 71 ? 6.019 -2.030 -11.069 1.00 97.88 71 SER A CA 1
ATOM 571 C C . SER A 1 71 ? 7.220 -2.226 -11.996 1.00 97.88 71 SER A C 1
ATOM 573 O O . SER A 1 71 ? 8.112 -3.010 -11.693 1.00 97.88 71 SER A O 1
ATOM 575 N N . SER A 1 72 ? 7.301 -1.482 -13.103 1.00 98.06 72 SER A N 1
ATOM 576 C CA . SER A 1 72 ? 8.409 -1.534 -14.063 1.00 98.06 72 SER A CA 1
ATOM 577 C C . SER A 1 72 ? 9.650 -0.723 -13.674 1.00 98.06 72 SER A C 1
ATOM 579 O O . SER A 1 72 ? 10.614 -0.723 -14.436 1.00 98.06 72 SER A O 1
ATOM 581 N N . CYS A 1 73 ? 9.655 -0.005 -12.549 1.00 98.19 73 CYS A N 1
ATOM 582 C CA . CYS A 1 73 ? 10.780 0.855 -12.189 1.00 98.19 73 CYS A CA 1
ATOM 583 C C . CYS A 1 73 ? 12.064 0.059 -11.914 1.00 98.19 73 CYS A C 1
ATOM 585 O O . CYS A 1 73 ? 12.125 -0.765 -10.996 1.00 98.19 73 CYS A O 1
ATOM 587 N N . MET A 1 74 ? 13.109 0.368 -12.686 1.00 97.56 74 MET A N 1
ATOM 588 C CA . MET A 1 74 ? 14.459 -0.174 -12.518 1.00 97.56 74 MET A CA 1
ATOM 589 C C . MET A 1 74 ? 15.042 0.230 -11.159 1.00 97.56 74 MET A C 1
ATOM 591 O O . MET A 1 74 ? 14.863 1.365 -10.718 1.00 97.56 74 MET A O 1
ATOM 595 N N . GLY A 1 75 ? 15.729 -0.696 -10.487 1.00 94.94 75 GLY A N 1
ATOM 596 C CA . GLY A 1 75 ? 16.300 -0.465 -9.152 1.00 94.94 75 GLY A CA 1
ATOM 597 C C . GLY A 1 75 ? 15.277 -0.380 -8.009 1.00 94.94 75 GLY A C 1
ATOM 598 O O . GLY A 1 75 ? 15.668 -0.112 -6.882 1.00 94.94 75 GLY A O 1
ATOM 599 N N . GLY A 1 76 ? 13.983 -0.588 -8.285 1.00 96.12 76 GLY A N 1
ATOM 600 C CA . GLY A 1 76 ? 12.934 -0.782 -7.277 1.00 96.12 76 GLY A CA 1
ATOM 601 C C . GLY A 1 76 ? 12.295 -2.166 -7.424 1.00 96.12 76 GLY A C 1
ATOM 602 O O . GLY A 1 76 ? 12.972 -3.192 -7.361 1.00 96.12 76 GLY A O 1
ATOM 603 N N . MET A 1 77 ? 10.987 -2.212 -7.699 1.00 97.31 77 MET A N 1
ATOM 604 C CA . MET A 1 77 ? 10.279 -3.477 -7.956 1.00 97.31 77 MET A CA 1
ATOM 605 C C . MET A 1 77 ? 10.833 -4.238 -9.168 1.00 97.31 77 MET A C 1
ATOM 607 O O . MET A 1 77 ? 10.889 -5.466 -9.139 1.00 97.31 77 MET A O 1
ATOM 611 N N . ASN A 1 78 ? 11.292 -3.531 -10.207 1.00 97.31 78 ASN A N 1
ATOM 612 C CA . ASN A 1 78 ? 11.943 -4.109 -11.385 1.00 97.31 78 ASN A CA 1
ATOM 613 C C . ASN A 1 78 ? 11.157 -5.278 -12.019 1.00 97.31 78 ASN A C 1
ATOM 615 O O . ASN A 1 78 ? 11.684 -6.368 -12.226 1.00 97.31 78 ASN A O 1
ATOM 619 N N . ARG A 1 79 ? 9.868 -5.042 -12.296 1.00 97.06 79 ARG A N 1
ATOM 620 C CA . ARG A 1 79 ? 8.895 -5.976 -12.899 1.00 97.06 79 ARG A CA 1
ATOM 621 C C . ARG A 1 79 ? 8.555 -7.211 -12.059 1.00 97.06 79 ARG A C 1
ATOM 623 O O . ARG A 1 79 ? 7.843 -8.081 -12.553 1.00 97.06 79 ARG A O 1
ATOM 630 N N . ARG A 1 80 ? 9.012 -7.287 -10.808 1.00 97.19 80 ARG A N 1
ATOM 631 C CA . ARG A 1 80 ? 8.616 -8.360 -9.891 1.00 97.19 80 ARG A CA 1
ATOM 632 C C . ARG A 1 80 ? 7.225 -8.077 -9.316 1.00 97.19 80 ARG A C 1
ATOM 634 O O . ARG A 1 80 ? 6.964 -6.925 -8.956 1.00 97.19 80 ARG A O 1
ATOM 641 N N . PRO A 1 81 ? 6.347 -9.090 -9.234 1.00 95.94 81 PRO A N 1
ATOM 642 C CA . PRO A 1 81 ? 5.055 -8.946 -8.577 1.00 95.94 81 PRO A CA 1
ATOM 643 C C . PRO A 1 81 ? 5.249 -8.705 -7.077 1.00 95.94 81 PRO A C 1
ATOM 645 O O . PRO A 1 81 ? 6.223 -9.174 -6.480 1.00 95.94 81 PRO A O 1
ATOM 648 N N . ILE A 1 82 ? 4.317 -7.971 -6.472 1.00 97.31 82 ILE A N 1
ATOM 649 C CA . ILE A 1 82 ? 4.293 -7.705 -5.033 1.00 97.31 82 ILE A CA 1
ATOM 650 C C . ILE A 1 82 ? 2.912 -8.015 -4.461 1.00 97.31 82 ILE A C 1
ATOM 652 O O . ILE A 1 82 ? 1.896 -7.897 -5.146 1.00 97.31 82 ILE A O 1
ATOM 656 N N . LEU A 1 83 ? 2.891 -8.374 -3.180 1.00 98.19 83 LEU A N 1
ATOM 657 C CA . LEU A 1 83 ? 1.671 -8.491 -2.394 1.00 98.19 83 LEU A CA 1
ATOM 658 C C . LEU A 1 83 ? 1.597 -7.320 -1.421 1.00 98.19 83 LEU A C 1
ATOM 660 O O . LEU A 1 83 ? 2.562 -7.053 -0.700 1.00 98.19 83 LEU A O 1
ATOM 664 N N . THR A 1 84 ? 0.440 -6.673 -1.364 1.00 98.50 84 THR A N 1
ATOM 665 C CA . THR A 1 84 ? 0.085 -5.806 -0.243 1.00 98.50 84 THR A CA 1
ATOM 666 C C . THR A 1 84 ? -0.568 -6.667 0.824 1.00 98.50 84 THR A C 1
ATOM 668 O O . THR A 1 84 ? -1.505 -7.414 0.539 1.00 98.50 84 THR A O 1
ATOM 671 N N . ILE A 1 85 ? -0.066 -6.575 2.053 1.00 98.62 85 ILE A N 1
ATOM 672 C CA . ILE A 1 85 ? -0.635 -7.255 3.216 1.00 98.62 85 ILE A CA 1
ATOM 673 C C . ILE A 1 85 ? -1.276 -6.184 4.089 1.00 98.62 85 ILE A C 1
ATOM 675 O O . ILE A 1 85 ? -0.616 -5.212 4.445 1.00 98.62 85 ILE A O 1
ATOM 679 N N . ILE A 1 86 ? -2.548 -6.377 4.421 1.00 98.69 86 ILE A N 1
ATOM 680 C CA . ILE A 1 86 ? -3.293 -5.526 5.344 1.00 98.69 86 ILE A CA 1
ATOM 681 C C . ILE A 1 86 ? -3.505 -6.319 6.627 1.00 98.69 86 ILE A C 1
ATOM 683 O O . ILE A 1 86 ? -4.082 -7.412 6.600 1.00 98.69 86 ILE A O 1
ATOM 687 N N . THR A 1 87 ? -3.026 -5.776 7.738 1.00 98.81 87 THR A N 1
ATOM 688 C CA . THR A 1 87 ? -3.250 -6.306 9.080 1.00 98.81 87 THR A CA 1
ATOM 689 C C . THR A 1 87 ? -4.203 -5.390 9.836 1.00 98.81 87 THR A C 1
ATOM 691 O O . THR A 1 87 ? -4.150 -4.170 9.714 1.00 98.81 87 THR A O 1
ATOM 694 N N . LEU A 1 88 ? -5.116 -6.000 10.586 1.00 98.75 88 LEU A N 1
ATOM 695 C CA . LEU A 1 88 ? -5.863 -5.332 11.639 1.00 98.75 88 LEU A CA 1
ATOM 696 C C . LEU A 1 88 ? -5.173 -5.692 12.948 1.00 98.75 88 LEU A C 1
ATOM 698 O O . LEU A 1 88 ? -4.957 -6.877 13.210 1.00 98.75 88 LEU A O 1
ATOM 702 N N . GLU A 1 89 ? -4.819 -4.688 13.736 1.00 98.69 89 GLU A N 1
ATOM 703 C CA . GLU A 1 89 ? -4.005 -4.840 14.940 1.00 98.69 89 GLU A CA 1
ATOM 704 C C . GLU A 1 89 ? -4.671 -4.140 16.125 1.00 98.69 89 GLU A C 1
ATOM 706 O O . GLU A 1 89 ? -5.448 -3.197 15.948 1.00 98.69 89 GLU A O 1
ATOM 711 N N . ASP A 1 90 ? -4.399 -4.625 17.336 1.00 98.12 90 ASP A N 1
ATOM 712 C CA . ASP A 1 90 ? -4.748 -3.901 18.556 1.00 98.12 90 ASP A CA 1
ATOM 713 C C . ASP A 1 90 ? -3.752 -2.758 18.833 1.00 98.12 90 ASP A C 1
ATOM 715 O O . ASP A 1 90 ? -2.753 -2.578 18.137 1.00 98.12 90 ASP A O 1
ATOM 719 N N . SER A 1 91 ? -3.996 -1.978 19.889 1.00 97.00 91 SER A N 1
ATOM 720 C CA . SER A 1 91 ? -3.124 -0.860 20.281 1.00 97.00 91 SER A CA 1
ATOM 721 C C . SER A 1 91 ? -1.702 -1.270 20.688 1.00 97.00 91 SER A C 1
ATOM 723 O O . SER A 1 91 ? -0.845 -0.408 20.860 1.00 97.00 91 SER A O 1
ATOM 725 N N . SER A 1 92 ? -1.455 -2.561 20.908 1.00 97.06 92 SER A N 1
ATOM 726 C CA . SER A 1 92 ? -0.143 -3.118 21.236 1.00 97.06 92 SER A CA 1
ATOM 727 C C . SER A 1 92 ? 0.553 -3.737 20.018 1.00 97.06 92 SER A C 1
ATOM 729 O O . SER A 1 92 ? 1.654 -4.265 20.167 1.00 97.06 92 SER A O 1
ATOM 731 N N . GLY A 1 93 ? -0.056 -3.664 18.829 1.00 95.00 93 GLY A N 1
ATOM 732 C CA . GLY A 1 93 ? 0.465 -4.257 17.597 1.00 95.00 93 GLY A CA 1
ATOM 733 C C . GLY A 1 93 ? 0.211 -5.763 17.482 1.00 95.00 93 GLY A C 1
ATOM 734 O O . GLY A 1 93 ? 0.828 -6.427 16.648 1.00 95.00 93 GLY A O 1
ATOM 735 N N . ASN A 1 94 ? -0.665 -6.345 18.311 1.00 97.69 94 ASN A N 1
ATOM 736 C CA . ASN A 1 94 ? -1.020 -7.755 18.175 1.00 97.69 94 ASN A CA 1
ATOM 737 C C . ASN A 1 94 ? -2.028 -7.941 17.041 1.00 97.69 94 ASN A C 1
ATOM 739 O O . ASN A 1 94 ? -2.992 -7.188 16.905 1.00 97.69 94 ASN A O 1
ATOM 743 N N . LEU A 1 95 ? -1.835 -8.999 16.256 1.00 98.44 95 LEU A N 1
ATOM 744 C CA . LEU A 1 95 ? -2.663 -9.300 15.095 1.00 98.44 95 LEU A CA 1
ATOM 745 C C . LEU A 1 95 ? -4.090 -9.716 15.492 1.00 98.44 95 LEU A C 1
ATOM 747 O O . LEU A 1 95 ? -4.285 -10.734 16.154 1.00 98.44 95 LEU A O 1
ATOM 751 N N . LEU A 1 96 ? -5.081 -8.992 14.978 1.00 98.56 96 LEU A N 1
ATOM 752 C CA . LEU A 1 96 ? -6.509 -9.313 15.074 1.00 98.56 96 LEU A CA 1
ATOM 753 C C . LEU A 1 96 ? -7.052 -9.931 13.779 1.00 98.56 96 LEU A C 1
ATOM 755 O O . LEU A 1 96 ? -7.940 -10.779 13.810 1.00 98.56 96 LEU A O 1
ATOM 759 N N . GLY A 1 97 ? -6.514 -9.526 12.627 1.00 98.50 97 GLY A N 1
ATOM 760 C CA . GLY A 1 97 ? -6.954 -10.010 11.320 1.00 98.50 97 GLY A CA 1
ATOM 761 C C . GLY A 1 97 ? -5.945 -9.708 10.221 1.00 98.50 97 GLY A C 1
ATOM 762 O O . GLY A 1 97 ? -5.103 -8.826 10.362 1.00 98.50 97 GLY A O 1
ATOM 763 N N . ARG A 1 98 ? -6.001 -10.456 9.116 1.00 98.69 98 ARG A N 1
ATOM 764 C CA . ARG A 1 98 ? -5.061 -10.306 7.999 1.00 98.69 98 ARG A CA 1
ATOM 765 C C . ARG A 1 98 ? -5.717 -10.640 6.673 1.00 98.69 98 ARG A C 1
ATOM 767 O O . ARG A 1 98 ? -6.364 -11.676 6.547 1.00 98.69 98 ARG A O 1
ATOM 774 N N . ASN A 1 99 ? -5.470 -9.804 5.676 1.00 98.69 99 ASN A N 1
ATOM 775 C CA . ASN A 1 99 ? -5.817 -10.071 4.288 1.00 98.69 99 ASN A CA 1
ATOM 776 C C . ASN A 1 99 ? -4.683 -9.596 3.368 1.00 98.69 99 ASN A C 1
ATOM 778 O O . ASN A 1 99 ? -3.780 -8.875 3.797 1.00 98.69 99 ASN A O 1
ATOM 782 N N . SER A 1 100 ? -4.687 -10.027 2.113 1.00 98.44 100 SER A N 1
ATOM 783 C CA . SER A 1 100 ? -3.663 -9.645 1.147 1.00 98.44 100 SER A CA 1
ATOM 784 C C . SER A 1 100 ? -4.181 -9.691 -0.278 1.00 98.44 100 SER A C 1
ATOM 786 O O . SER A 1 100 ? -5.037 -10.511 -0.603 1.00 98.44 100 SER A O 1
ATOM 788 N N . PHE A 1 101 ? -3.595 -8.873 -1.141 1.00 98.31 101 PHE A N 1
ATOM 789 C CA . PHE A 1 101 ? -3.878 -8.882 -2.570 1.00 98.31 101 PHE A CA 1
ATOM 790 C C . PHE A 1 101 ? -2.612 -8.594 -3.376 1.00 98.31 101 PHE A C 1
ATOM 792 O O . PHE A 1 101 ? -1.696 -7.912 -2.910 1.00 98.31 101 PHE A O 1
ATOM 799 N N . GLU A 1 102 ? -2.558 -9.129 -4.594 1.00 97.62 102 GLU A N 1
ATOM 800 C CA . GLU A 1 102 ? -1.495 -8.821 -5.548 1.00 97.62 102 GLU A CA 1
ATOM 801 C C . GLU A 1 102 ? -1.721 -7.454 -6.192 1.00 97.62 102 GLU A C 1
ATOM 803 O O . GLU A 1 102 ? -2.851 -7.065 -6.495 1.00 97.62 102 GLU A O 1
ATOM 808 N N . MET A 1 103 ? -0.629 -6.722 -6.406 1.00 95.06 103 MET A N 1
ATOM 809 C CA . MET A 1 103 ? -0.658 -5.381 -6.971 1.00 95.06 103 MET A CA 1
ATOM 810 C C . MET A 1 103 ? 0.351 -5.218 -8.112 1.00 95.06 103 MET A C 1
ATOM 812 O O . MET A 1 103 ? 1.537 -5.528 -7.991 1.00 95.06 103 MET A O 1
ATOM 816 N N . ARG A 1 104 ? -0.134 -4.636 -9.213 1.00 97.38 104 ARG A N 1
ATOM 817 C CA . ARG A 1 104 ? 0.640 -4.096 -10.329 1.00 97.38 104 ARG A CA 1
ATOM 818 C C . ARG A 1 104 ? 0.341 -2.606 -10.551 1.00 97.38 104 ARG A C 1
ATOM 820 O O . ARG A 1 104 ? -0.737 -2.246 -11.024 1.00 97.38 104 ARG A O 1
ATOM 827 N N . VAL A 1 105 ? 1.332 -1.752 -10.299 1.00 98.00 105 VAL A N 1
ATOM 828 C CA . VAL A 1 105 ? 1.281 -0.313 -10.597 1.00 98.00 105 VAL A CA 1
ATOM 829 C C . VAL A 1 105 ? 1.723 -0.107 -12.042 1.00 98.00 105 VAL A C 1
ATOM 831 O O . VAL A 1 105 ? 2.864 -0.418 -12.405 1.00 98.00 105 VAL A O 1
ATOM 834 N N . CYS A 1 106 ? 0.820 0.379 -12.889 1.00 97.81 106 CYS A N 1
ATOM 835 C CA . CYS A 1 106 ? 1.048 0.497 -14.325 1.00 97.81 106 CYS A CA 1
ATOM 836 C C . CYS A 1 106 ? 0.281 1.675 -14.936 1.00 97.81 106 CYS A C 1
ATOM 838 O O . CYS A 1 106 ? -0.677 2.180 -14.361 1.00 97.81 106 CYS A O 1
ATOM 840 N N . ALA A 1 107 ? 0.687 2.088 -16.139 1.00 97.75 107 ALA A N 1
ATOM 841 C CA . ALA A 1 107 ? 0.090 3.227 -16.837 1.00 97.75 107 ALA A CA 1
ATOM 842 C C . ALA A 1 107 ? -1.323 2.955 -17.393 1.00 97.75 107 ALA A C 1
ATOM 844 O O . ALA A 1 107 ? -2.063 3.892 -17.676 1.00 97.75 107 ALA A O 1
ATOM 845 N N . CYS A 1 108 ? -1.703 1.687 -17.597 1.00 97.75 108 CYS A N 1
ATOM 846 C CA . CYS A 1 108 ? -2.985 1.310 -18.207 1.00 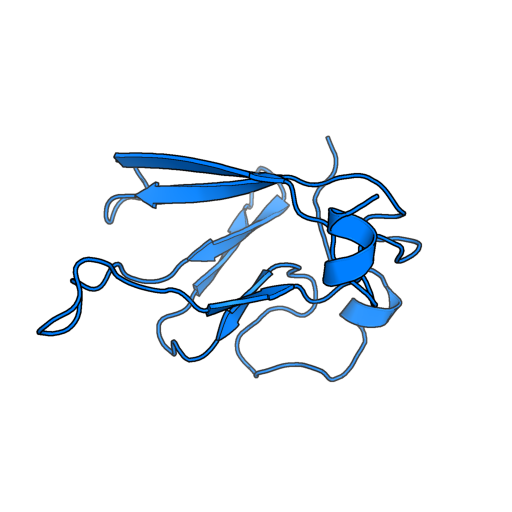97.75 108 CYS A CA 1
ATOM 847 C C . CYS A 1 108 ? -3.654 0.142 -17.452 1.00 97.75 108 CYS A C 1
ATOM 849 O O . CYS A 1 108 ? -3.833 -0.931 -18.035 1.00 97.75 108 CYS A O 1
ATOM 851 N N . PRO A 1 109 ? -4.057 0.319 -16.179 1.00 97.50 109 PRO A N 1
ATOM 852 C CA . PRO A 1 109 ? -4.527 -0.777 -15.323 1.00 97.50 109 PRO A CA 1
ATOM 853 C C . PRO A 1 109 ? -5.751 -1.511 -15.883 1.00 97.50 109 PRO A C 1
ATOM 855 O O . PRO A 1 109 ? -5.840 -2.732 -15.797 1.00 97.50 109 PRO A O 1
ATOM 858 N N . GLY A 1 110 ? -6.677 -0.795 -16.528 1.00 97.88 110 GLY A N 1
ATOM 859 C CA . GLY A 1 110 ? -7.859 -1.407 -17.140 1.00 97.88 110 GLY A CA 1
ATOM 860 C C . GLY A 1 110 ? -7.539 -2.362 -18.296 1.00 97.88 110 GLY A C 1
ATOM 861 O O . GLY A 1 110 ? -8.272 -3.330 -18.488 1.00 97.88 110 GLY A O 1
ATOM 862 N N . ARG A 1 111 ? -6.455 -2.110 -19.044 1.00 98.12 111 ARG A N 1
ATOM 863 C CA . ARG A 1 111 ? -5.976 -3.003 -20.109 1.00 98.12 111 ARG A CA 1
ATOM 864 C C . ARG A 1 111 ? -5.209 -4.174 -19.508 1.00 98.12 111 ARG A C 1
ATOM 866 O O . ARG A 1 111 ? -5.564 -5.307 -19.798 1.00 98.12 111 ARG A O 1
ATOM 873 N N . ASP A 1 112 ? -4.228 -3.884 -18.652 1.00 96.31 112 ASP A N 1
ATOM 874 C CA . ASP A 1 112 ? -3.358 -4.890 -18.030 1.00 96.31 112 ASP A CA 1
ATOM 875 C C . ASP A 1 112 ? -4.146 -5.891 -17.161 1.00 96.31 112 ASP A C 1
ATOM 877 O O . ASP A 1 112 ? -3.705 -7.016 -16.993 1.00 96.31 112 ASP A O 1
ATOM 881 N N . ARG A 1 113 ? -5.323 -5.515 -16.633 1.00 96.44 113 ARG A N 1
ATOM 882 C CA . ARG A 1 113 ? -6.229 -6.437 -15.922 1.00 96.44 113 ARG A CA 1
ATOM 883 C C . ARG A 1 113 ? -6.997 -7.392 -16.847 1.00 96.44 113 ARG A C 1
ATOM 885 O O . ARG A 1 113 ? -7.442 -8.439 -16.396 1.00 96.44 113 ARG A O 1
ATOM 892 N N . ARG A 1 114 ? -7.268 -6.991 -18.095 1.00 95.75 114 ARG A N 1
ATOM 893 C CA . ARG A 1 114 ? -8.035 -7.806 -19.063 1.00 95.75 114 ARG A CA 1
ATOM 894 C C . ARG A 1 114 ? -7.164 -8.844 -19.767 1.00 95.75 114 ARG A C 1
ATOM 896 O O . ARG A 1 114 ? -7.710 -9.810 -20.288 1.00 95.75 114 ARG A O 1
ATOM 903 N N . THR A 1 115 ? -5.867 -8.568 -19.855 1.00 87.50 115 THR A N 1
ATOM 904 C CA . THR A 1 115 ? -4.836 -9.436 -20.434 1.00 87.50 115 THR A CA 1
ATOM 905 C C . THR A 1 115 ? -4.294 -10.391 -19.394 1.00 87.50 115 THR A C 1
ATOM 907 O O . THR A 1 115 ? -4.139 -11.580 -19.733 1.00 87.50 115 THR A O 1
#

Organism: Homo sapiens (NCBI:txid9606)

Sequence (115 aa):
TEVVRRCPHHERCSDSDGLAPPQHLIRVEGNLRVEYLDDRNTFRHSVVVPYEPPEVGSDCTTIHYNYMCNSSCMGGMNRRPILTIITLEDSSGNLLGRNSFEMRVCACPGRDRRT

Radius of gyration: 15.34 Å; chains: 1; bounding box: 42×28×42 Å

InterPro domains:
  IPR002117 p53 tumour suppressor family [PR00386] (44-65)
  IPR002117 p53 tumour suppressor family [PR00386] (67-89)
  IPR002117 p53 tumour suppressor family [PR00386] (95-115)
  IPR002117 p53 tumour suppressor family [PTHR11447] (1-115)
  IPR008967 p53-like transcription factor, DNA-binding domain superfamily [SSF49417] (1-114)
  IPR011615 p53, DNA-binding domain [PF00870] (2-114)
  IPR011615 p53, DNA-binding domain [cd08367] (1-115)
  IPR012346 p53/RUNT-type transcription factor, DNA-binding domain superfamily [G3DSA:2.60.40.720] (1-115)
  IPR057064 p53, central conserved site [PS00348] (68-80)